Protein AF-A0A1G9T8F3-F1 (afdb_monomer)

InterPro domains:
  IPR029068 Glyoxalase/Bleomycin resistance protein/Dihydroxybiphenyl dioxygenase [G3DSA:3.10.180.10] (1-80)
  IPR041581 Glyoxalase-like domain, group 6 [PF18029] (6-76)

Solvent-accessible surface area (backbone atoms only — not comparable to full-atom values): 4850 Å² total; per-residue (Å²): 137,81,85,87,53,72,49,78,40,86,25,86,53,6,53,62,51,38,52,51,50,20,66,74,70,71,29,39,71,57,72,49,62,93,94,40,94,37,61,64,59,46,30,64,76,66,70,52,88,60,94,43,84,56,40,53,25,40,30,32,37,85,83,68,80,55,59,40,40,38,24,35,47,53,76,96,76,78,91,122

Structure (mmCIF, N/CA/C/O backbone):
data_AF-A0A1G9T8F3-F1
#
_entry.id   AF-A0A1G9T8F3-F1
#
loop_
_atom_site.group_PDB
_atom_site.id
_atom_site.type_symbol
_atom_site.label_atom_id
_atom_site.label_alt_id
_atom_site.label_comp_id
_atom_site.label_asym_id
_atom_site.label_entity_id
_atom_site.label_seq_id
_atom_site.pdbx_PDB_ins_code
_atom_site.Cartn_x
_atom_site.Cartn_y
_atom_site.Cartn_z
_atom_site.occupancy
_atom_site.B_iso_or_equiv
_atom_site.auth_seq_id
_atom_site.auth_comp_id
_atom_site.auth_asym_id
_atom_site.auth_atom_id
_atom_site.pdbx_PDB_model_num
ATOM 1 N N . MET A 1 1 ? -13.386 -2.402 21.347 1.00 52.47 1 MET A N 1
ATOM 2 C CA . MET A 1 1 ? -12.127 -2.309 20.581 1.00 52.47 1 MET A CA 1
ATOM 3 C C . MET A 1 1 ? -12.176 -3.390 19.525 1.00 52.47 1 MET A C 1
ATOM 5 O O . MET A 1 1 ? -12.406 -4.535 19.893 1.00 52.47 1 MET A O 1
ATOM 9 N N . ALA A 1 2 ? -12.071 -3.026 18.251 1.00 70.19 2 ALA A N 1
ATOM 10 C CA . ALA A 1 2 ? -11.874 -3.998 17.182 1.00 70.19 2 ALA A CA 1
ATOM 11 C C . ALA A 1 2 ? -10.368 -4.241 17.030 1.00 70.19 2 ALA A C 1
ATOM 13 O O . ALA A 1 2 ? -9.581 -3.318 17.237 1.00 70.19 2 ALA A O 1
ATOM 14 N N . THR A 1 3 ? -9.973 -5.471 16.722 1.00 80.25 3 THR A N 1
ATOM 15 C CA . THR A 1 3 ? -8.580 -5.786 16.402 1.00 80.25 3 THR A CA 1
ATOM 16 C C . THR A 1 3 ? -8.233 -5.141 15.069 1.00 80.25 3 THR A C 1
ATOM 18 O O . THR A 1 3 ? -8.896 -5.411 14.068 1.00 80.25 3 THR A O 1
ATOM 21 N N . GLU A 1 4 ? -7.209 -4.294 15.054 1.00 82.56 4 GLU A N 1
ATOM 22 C CA . GLU A 1 4 ? -6.668 -3.757 13.811 1.00 82.56 4 GLU A CA 1
ATOM 23 C C . GLU A 1 4 ? -5.903 -4.871 13.094 1.00 82.56 4 GLU A C 1
ATOM 25 O O . GLU A 1 4 ? -5.003 -5.491 13.666 1.00 82.56 4 GLU A O 1
ATOM 30 N N . ILE A 1 5 ? -6.306 -5.169 11.860 1.00 88.31 5 ILE A N 1
ATOM 31 C CA . ILE A 1 5 ? -5.681 -6.203 11.037 1.00 88.31 5 ILE A CA 1
ATOM 32 C C . ILE A 1 5 ? -5.137 -5.571 9.759 1.00 88.31 5 ILE A C 1
ATOM 34 O O . ILE A 1 5 ? -5.759 -4.689 9.164 1.00 88.31 5 ILE A O 1
ATOM 38 N N . GLN A 1 6 ? -3.980 -6.058 9.324 1.00 89.88 6 GLN A N 1
ATOM 39 C CA . GLN A 1 6 ? -3.419 -5.769 8.013 1.00 89.88 6 GLN A CA 1
ATOM 40 C C . GLN A 1 6 ? -3.355 -7.066 7.215 1.00 89.88 6 GLN A C 1
ATOM 42 O O . GLN A 1 6 ? -2.973 -8.108 7.748 1.00 89.88 6 GLN A O 1
ATOM 47 N N . ILE A 1 7 ? -3.699 -6.987 5.933 1.00 90.94 7 ILE A N 1
ATOM 48 C CA . ILE A 1 7 ? -3.609 -8.105 4.999 1.00 90.94 7 ILE A CA 1
ATOM 49 C C . ILE A 1 7 ? -2.482 -7.803 4.013 1.00 90.94 7 ILE A C 1
ATOM 51 O O . ILE A 1 7 ? -2.506 -6.774 3.340 1.00 90.94 7 ILE A O 1
ATOM 55 N N . SER A 1 8 ? -1.492 -8.691 3.939 1.00 90.81 8 SER A N 1
ATOM 56 C CA . SER A 1 8 ? -0.378 -8.578 2.995 1.00 90.81 8 SER A CA 1
ATOM 57 C C . SER A 1 8 ? -0.513 -9.614 1.879 1.00 90.81 8 SER A C 1
ATOM 59 O O . SER A 1 8 ? -0.860 -10.764 2.144 1.00 90.81 8 SER A O 1
ATOM 61 N N . PHE A 1 9 ? -0.226 -9.206 0.647 1.00 88.81 9 PHE A N 1
ATOM 62 C CA . PHE A 1 9 ? -0.297 -10.020 -0.561 1.00 88.81 9 PHE A CA 1
ATOM 63 C C . PHE A 1 9 ? 1.055 -10.066 -1.247 1.00 88.81 9 PHE A C 1
ATOM 65 O O . PHE A 1 9 ? 1.656 -9.024 -1.515 1.00 88.81 9 PHE A O 1
ATOM 72 N N . ASP A 1 10 ? 1.452 -11.271 -1.625 1.00 88.44 10 ASP A N 1
ATOM 73 C CA . ASP A 1 10 ? 2.567 -11.501 -2.527 1.00 88.44 10 ASP A CA 1
ATOM 74 C C . ASP A 1 10 ? 2.073 -11.353 -3.967 1.00 88.44 10 ASP A C 1
ATOM 76 O O . ASP A 1 10 ? 1.133 -12.025 -4.399 1.00 88.44 10 ASP A O 1
ATOM 80 N N . ALA A 1 11 ? 2.674 -10.420 -4.697 1.00 85.75 11 ALA A N 1
ATOM 81 C CA . ALA A 1 11 ? 2.239 -10.012 -6.020 1.00 85.75 11 ALA A CA 1
ATOM 82 C C . ALA A 1 11 ? 3.413 -10.005 -6.998 1.00 85.75 11 ALA A C 1
ATOM 84 O O . ALA A 1 11 ? 4.516 -9.604 -6.652 1.00 85.75 11 ALA A O 1
ATOM 85 N N . ASN A 1 12 ? 3.164 -10.377 -8.254 1.00 84.94 12 ASN A N 1
ATOM 86 C CA . ASN A 1 12 ? 4.133 -10.117 -9.323 1.00 84.94 12 ASN A CA 1
ATOM 87 C C . ASN A 1 12 ? 4.100 -8.627 -9.741 1.00 84.94 12 ASN A C 1
ATOM 89 O O . ASN A 1 12 ? 5.124 -7.975 -9.953 1.00 84.94 12 ASN A O 1
ATOM 93 N N . ASP A 1 13 ? 2.892 -8.055 -9.788 1.00 86.06 13 ASP A N 1
ATOM 94 C CA . ASP A 1 13 ? 2.638 -6.650 -10.123 1.00 86.06 13 ASP A CA 1
ATOM 95 C C . ASP A 1 13 ? 1.769 -5.986 -9.031 1.00 86.06 13 ASP A C 1
ATOM 97 O O . ASP A 1 13 ? 0.531 -6.028 -9.104 1.00 86.06 13 ASP A O 1
ATOM 101 N N . PRO A 1 14 ? 2.401 -5.433 -7.975 1.00 89.25 14 PRO A N 1
ATOM 102 C CA . PRO A 1 14 ? 1.696 -4.799 -6.863 1.00 89.25 14 PRO A CA 1
ATOM 103 C C . PRO A 1 14 ? 0.783 -3.629 -7.275 1.00 89.25 14 PRO A C 1
ATOM 105 O O . PRO A 1 14 ? -0.368 -3.622 -6.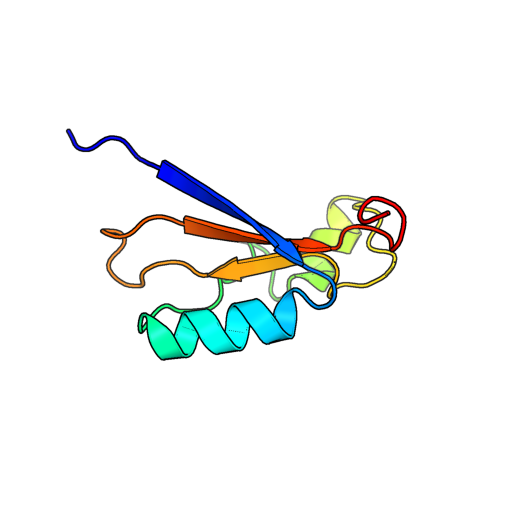825 1.00 89.25 14 PRO A O 1
ATOM 108 N N . PRO A 1 15 ? 1.191 -2.677 -8.145 1.00 87.94 15 PRO A N 1
ATOM 109 C CA . PRO A 1 15 ? 0.332 -1.563 -8.547 1.00 87.94 15 PRO A CA 1
ATOM 110 C C . PRO A 1 15 ? -0.946 -2.010 -9.257 1.00 87.94 15 PRO A C 1
ATOM 112 O O . PRO A 1 15 ? -2.020 -1.466 -8.981 1.00 87.94 15 PRO A O 1
ATOM 115 N N . LYS A 1 16 ? -0.874 -3.029 -10.129 1.00 90.06 16 LYS A N 1
ATOM 116 C CA . LYS A 1 16 ? -2.069 -3.562 -10.807 1.00 90.06 16 LYS A CA 1
ATOM 117 C C . LYS A 1 16 ? -3.057 -4.183 -9.828 1.00 90.06 16 LYS A C 1
ATOM 119 O O . LYS A 1 16 ? -4.255 -3.907 -9.917 1.00 90.06 16 LYS A O 1
ATOM 124 N N . LEU A 1 17 ? -2.573 -4.999 -8.890 1.00 91.25 17 LEU A N 1
ATOM 125 C CA . LEU A 1 17 ? -3.435 -5.607 -7.874 1.00 91.25 17 LEU A CA 1
ATOM 126 C C . LEU A 1 17 ? -4.026 -4.551 -6.939 1.00 91.25 17 LEU A C 1
ATOM 128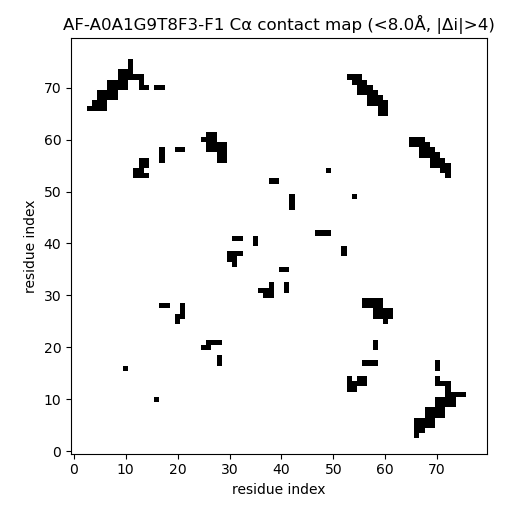 O O . LEU A 1 17 ? -5.226 -4.584 -6.676 1.00 91.25 17 LEU A O 1
ATOM 132 N N . ALA A 1 18 ? -3.232 -3.571 -6.511 1.00 91.19 18 ALA A N 1
ATOM 133 C CA . ALA A 1 18 ? -3.723 -2.465 -5.701 1.00 91.19 18 ALA A CA 1
ATOM 134 C C . ALA A 1 18 ? -4.820 -1.668 -6.418 1.00 91.19 18 ALA A C 1
ATOM 136 O O . ALA A 1 18 ? -5.838 -1.359 -5.806 1.00 91.19 18 ALA A O 1
ATOM 137 N N . GLY A 1 19 ? -4.657 -1.371 -7.711 1.00 92.00 19 GLY A N 1
ATOM 138 C CA . GLY A 1 19 ? -5.684 -0.697 -8.511 1.00 92.00 19 GLY A CA 1
ATOM 139 C C . GLY A 1 19 ? -6.985 -1.498 -8.605 1.00 92.00 19 GLY A C 1
ATOM 140 O O . GLY A 1 19 ? -8.067 -0.944 -8.404 1.00 92.00 19 GLY A O 1
ATOM 141 N N . PHE A 1 20 ? -6.885 -2.808 -8.840 1.00 93.00 20 PHE 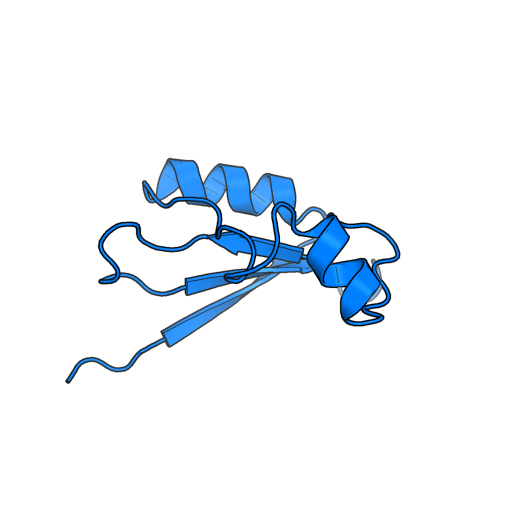A N 1
ATOM 142 C CA . PHE A 1 20 ? -8.045 -3.699 -8.866 1.00 93.00 20 PHE A CA 1
ATOM 143 C C . PHE A 1 20 ? -8.777 -3.725 -7.518 1.00 93.00 20 PHE A C 1
ATOM 145 O O . PHE A 1 20 ? -9.987 -3.511 -7.467 1.00 93.00 20 PHE A O 1
ATOM 152 N N . TRP A 1 21 ? -8.054 -3.945 -6.417 1.00 92.81 21 TRP A N 1
ATOM 153 C CA . TRP A 1 21 ? -8.653 -4.047 -5.086 1.00 92.81 21 TRP A CA 1
ATOM 154 C C . TRP A 1 21 ? -9.185 -2.709 -4.566 1.00 92.81 21 TRP A C 1
ATOM 156 O O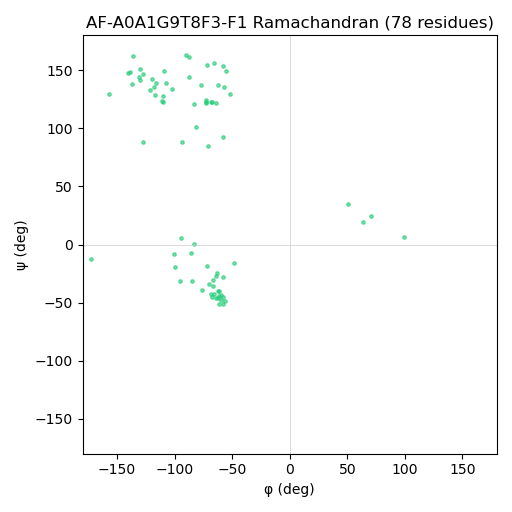 . TRP A 1 21 ? -10.229 -2.693 -3.916 1.00 92.81 21 TRP A O 1
ATOM 166 N N . ALA A 1 22 ? -8.534 -1.591 -4.904 1.00 92.81 22 ALA A N 1
ATOM 167 C CA . ALA A 1 22 ? -9.057 -0.252 -4.642 1.00 92.81 22 ALA A CA 1
ATOM 168 C C . ALA A 1 22 ? -10.448 -0.082 -5.266 1.00 92.81 22 ALA A C 1
ATOM 170 O O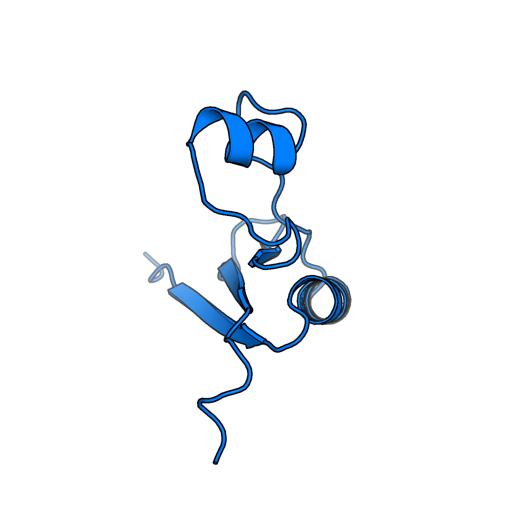 . ALA A 1 22 ? -11.397 0.301 -4.586 1.00 92.81 22 ALA A O 1
ATOM 171 N N . GLN A 1 23 ? -10.599 -0.448 -6.540 1.00 92.75 23 GLN A N 1
ATOM 172 C CA . GLN A 1 23 ? -11.886 -0.364 -7.230 1.00 92.75 23 GLN A CA 1
ATOM 173 C C . GLN A 1 23 ? -12.912 -1.367 -6.689 1.00 92.75 23 GLN A C 1
ATOM 175 O O . GLN A 1 23 ? -14.069 -1.005 -6.495 1.00 92.75 23 GLN A O 1
ATOM 180 N N . ALA A 1 24 ? -12.500 -2.608 -6.421 1.00 93.00 24 ALA A N 1
ATOM 181 C CA . ALA A 1 24 ? -13.397 -3.667 -5.961 1.00 93.00 24 ALA A CA 1
ATOM 182 C C . ALA A 1 24 ? -13.973 -3.400 -4.560 1.00 93.00 24 ALA A C 1
ATOM 184 O O . ALA A 1 24 ? -15.121 -3.751 -4.295 1.00 93.00 24 ALA A O 1
ATOM 185 N N . LEU A 1 25 ? -13.184 -2.790 -3.670 1.00 90.19 25 LEU A N 1
ATOM 186 C CA . LEU A 1 25 ? -13.570 -2.523 -2.280 1.00 90.19 25 LEU A CA 1
ATOM 187 C C . LEU A 1 25 ? -14.021 -1.075 -2.038 1.00 90.19 25 LEU A C 1
ATOM 189 O O . LEU A 1 25 ? -14.498 -0.769 -0.949 1.00 90.19 25 LEU A O 1
ATOM 193 N N . GLY A 1 26 ? -13.871 -0.182 -3.023 1.00 91.19 26 GLY A N 1
ATOM 194 C CA . GLY A 1 26 ? -14.083 1.259 -2.842 1.00 91.19 26 GLY A CA 1
ATOM 195 C C . GLY A 1 26 ? -13.002 1.923 -1.981 1.00 91.19 26 GLY A C 1
ATOM 196 O O . GLY A 1 26 ? -13.258 2.933 -1.331 1.00 91.19 26 GLY A O 1
ATOM 197 N N . TYR A 1 27 ? -11.810 1.330 -1.935 1.00 93.06 27 TYR A N 1
ATOM 198 C CA . TYR A 1 27 ? -10.678 1.804 -1.142 1.00 93.06 27 TYR A CA 1
ATOM 199 C C . TYR A 1 27 ? -9.825 2.768 -1.965 1.00 93.06 27 TYR A C 1
ATOM 201 O O . TYR A 1 27 ? -9.904 2.810 -3.194 1.00 93.06 27 TYR A O 1
ATOM 209 N N . VAL A 1 28 ? -8.974 3.535 -1.288 1.00 92.00 28 VAL A N 1
ATOM 210 C CA . VAL A 1 28 ? -8.059 4.483 -1.934 1.00 92.00 28 VAL A CA 1
ATOM 211 C C . VAL A 1 28 ? -6.624 3.992 -1.837 1.00 92.00 28 VAL A C 1
ATOM 213 O O . VAL A 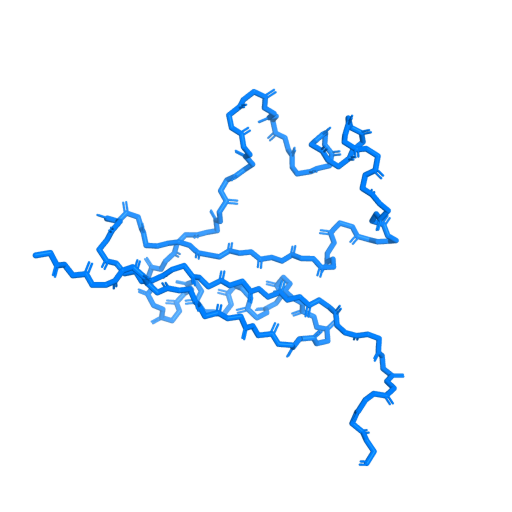1 28 ? -6.248 3.322 -0.873 1.00 92.00 28 VAL A O 1
ATOM 216 N N . GLN A 1 29 ? -5.801 4.332 -2.832 1.00 89.44 29 GLN A N 1
ATOM 217 C CA . GLN A 1 29 ? -4.365 4.097 -2.721 1.00 89.44 29 GLN A CA 1
ATOM 218 C C . GLN A 1 29 ? -3.794 4.896 -1.556 1.00 89.44 29 GLN A C 1
ATOM 220 O O . GLN A 1 29 ? -4.158 6.054 -1.340 1.00 89.44 29 GLN A O 1
ATOM 225 N N . GLN A 1 30 ? -2.911 4.256 -0.794 1.00 86.44 30 GLN A N 1
ATOM 226 C CA . GLN A 1 30 ? -2.309 4.876 0.369 1.00 86.44 30 GLN A CA 1
ATOM 227 C C . GLN A 1 30 ? -1.459 6.073 -0.086 1.00 86.44 30 GLN A C 1
ATOM 229 O O . GLN A 1 30 ? -0.528 5.892 -0.881 1.00 86.44 30 GLN A O 1
ATOM 234 N N . PRO A 1 31 ? -1.747 7.288 0.413 1.00 84.94 31 PRO A N 1
ATOM 235 C CA . PRO A 1 31 ? -0.916 8.439 0.113 1.00 84.94 31 PRO A CA 1
ATOM 236 C C . PRO A 1 31 ? 0.474 8.261 0.740 1.00 84.94 31 PRO A C 1
ATOM 238 O O . PRO A 1 31 ? 0.617 7.527 1.728 1.00 84.94 31 PRO A O 1
ATOM 241 N N . PRO A 1 32 ? 1.501 8.936 0.199 1.00 81.56 32 PRO A N 1
ATOM 242 C CA . PRO A 1 32 ? 2.817 8.939 0.815 1.00 81.56 32 PRO A CA 1
ATOM 243 C C . PRO A 1 32 ? 2.747 9.477 2.256 1.00 81.56 32 PRO A C 1
ATOM 245 O O . PRO A 1 32 ? 1.845 10.256 2.591 1.00 81.56 32 PRO A O 1
ATOM 248 N N . PRO A 1 33 ? 3.681 9.069 3.133 1.00 80.69 33 PRO A N 1
ATOM 249 C CA . PRO A 1 33 ? 3.700 9.525 4.516 1.00 80.69 33 PRO A CA 1
ATOM 250 C C . PRO A 1 33 ? 3.741 11.060 4.633 1.00 80.69 33 PRO A C 1
ATOM 252 O O . PRO A 1 33 ? 4.344 11.722 3.783 1.00 80.69 33 PRO A O 1
ATOM 255 N N . PRO A 1 34 ? 3.154 11.648 5.697 1.00 80.06 34 PRO A N 1
ATOM 256 C CA . PRO A 1 34 ? 3.166 13.093 5.903 1.00 80.06 34 PRO A CA 1
ATOM 257 C C . PRO A 1 34 ? 4.583 13.675 5.821 1.00 80.06 34 PRO A C 1
ATOM 259 O O . PRO A 1 34 ? 5.499 13.198 6.492 1.00 80.06 34 PRO A O 1
ATOM 262 N N . GLY A 1 35 ? 4.754 14.721 5.010 1.00 81.00 35 GLY A N 1
ATOM 263 C CA . GLY A 1 35 ? 6.055 15.356 4.767 1.00 81.00 35 GLY A CA 1
ATOM 264 C C . GLY A 1 35 ? 6.755 14.932 3.472 1.00 81.00 35 GLY A C 1
ATOM 265 O O . GLY A 1 35 ? 7.890 15.354 3.257 1.00 81.00 35 GLY A O 1
ATOM 266 N N . PHE A 1 36 ? 6.089 14.147 2.620 1.00 81.06 36 PHE A N 1
ATOM 267 C CA . PHE A 1 36 ? 6.556 13.761 1.286 1.00 81.06 36 PHE A CA 1
ATOM 268 C C . PHE A 1 36 ? 5.464 14.001 0.241 1.00 81.06 36 PHE A C 1
ATOM 270 O O . PHE A 1 36 ? 4.288 13.767 0.525 1.00 81.06 36 PHE A O 1
ATOM 277 N N . ALA A 1 37 ? 5.839 14.467 -0.954 1.00 79.94 37 ALA A N 1
ATOM 278 C CA . ALA A 1 37 ? 4.894 14.687 -2.048 1.00 79.94 37 ALA A CA 1
ATOM 279 C C . ALA A 1 37 ? 4.643 13.408 -2.859 1.00 79.94 37 ALA A C 1
ATOM 281 O O . ALA A 1 37 ? 3.532 13.199 -3.346 1.00 79.94 37 ALA A O 1
ATOM 282 N N . THR A 1 38 ? 5.646 12.531 -2.968 1.00 81.62 38 THR A N 1
ATOM 283 C CA . THR A 1 38 ? 5.536 11.239 -3.661 1.00 81.62 38 THR A CA 1
ATOM 284 C C . THR A 1 38 ? 6.187 10.109 -2.867 1.00 81.62 38 THR A C 1
ATOM 286 O O . THR A 1 38 ? 7.001 10.323 -1.963 1.00 81.62 38 THR A O 1
ATOM 289 N N . TRP A 1 39 ? 5.832 8.871 -3.216 1.00 79.44 39 TRP A N 1
ATOM 290 C CA . TRP A 1 39 ? 6.498 7.679 -2.687 1.00 79.44 39 TRP A CA 1
ATOM 291 C C . TRP A 1 39 ? 7.978 7.605 -3.101 1.00 79.44 39 TRP A C 1
ATOM 293 O O . TRP A 1 39 ? 8.790 7.072 -2.348 1.00 79.44 39 TRP A O 1
ATOM 303 N N . GLU A 1 40 ? 8.348 8.205 -4.236 1.00 78.88 40 GLU A N 1
ATOM 304 C CA . GLU A 1 40 ? 9.733 8.282 -4.719 1.00 78.88 40 GLU A CA 1
ATOM 305 C C . GLU A 1 40 ? 10.588 9.166 -3.800 1.00 78.88 40 GLU A C 1
ATOM 307 O O . GLU A 1 40 ? 11.681 8.777 -3.394 1.00 78.88 40 GLU A O 1
ATOM 312 N N . GLU A 1 41 ? 10.077 10.336 -3.400 1.00 80.75 41 GLU A N 1
ATOM 313 C CA . GLU A 1 41 ? 10.772 11.217 -2.453 1.00 80.75 41 GLU A CA 1
ATOM 314 C C . GLU A 1 41 ? 10.972 10.541 -1.091 1.00 80.75 41 GLU A C 1
ATOM 316 O O . GLU A 1 41 ? 12.033 10.667 -0.467 1.00 80.75 41 GLU A O 1
ATOM 321 N N . PHE A 1 42 ? 9.960 9.797 -0.632 1.00 80.38 42 PHE A N 1
ATOM 322 C CA . PHE A 1 42 ? 10.046 9.003 0.591 1.00 80.38 42 PHE A CA 1
ATOM 323 C C . PHE A 1 42 ? 11.124 7.922 0.485 1.00 80.38 42 PHE A C 1
ATOM 325 O O . PHE A 1 42 ? 11.947 7.787 1.393 1.00 80.38 42 PHE A O 1
ATOM 332 N N . ALA A 1 43 ? 11.156 7.190 -0.626 1.00 78.19 43 ALA A N 1
ATOM 333 C CA . ALA A 1 43 ? 12.140 6.151 -0.894 1.00 78.19 43 ALA A CA 1
ATOM 334 C C . ALA A 1 43 ? 13.578 6.678 -0.852 1.00 78.19 43 ALA A C 1
ATOM 336 O O . ALA A 1 43 ? 14.409 6.146 -0.110 1.00 78.19 43 ALA A O 1
ATOM 337 N N . VAL A 1 44 ? 13.847 7.761 -1.591 1.00 80.19 44 VAL A N 1
ATOM 338 C CA . VAL A 1 44 ? 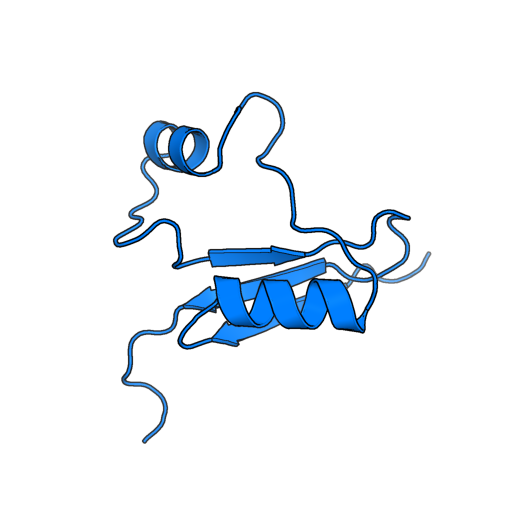15.176 8.383 -1.685 1.00 80.19 44 VAL A CA 1
ATOM 339 C C . VAL A 1 44 ? 15.658 8.838 -0.311 1.00 80.19 44 VAL A C 1
ATOM 341 O O . VAL A 1 44 ? 16.781 8.528 0.085 1.00 80.19 44 VAL A O 1
ATOM 344 N N . LYS A 1 45 ? 14.811 9.530 0.462 1.00 81.62 45 LYS A N 1
ATOM 345 C CA . LYS A 1 45 ? 15.207 10.041 1.784 1.00 81.62 45 LYS A CA 1
ATOM 346 C C . LYS A 1 45 ? 15.474 8.931 2.801 1.00 81.62 45 LYS A C 1
ATOM 348 O O . LYS A 1 45 ? 16.295 9.120 3.696 1.00 81.62 45 LYS A O 1
ATOM 353 N N . ASN A 1 46 ? 14.790 7.795 2.684 1.00 75.94 46 ASN A N 1
ATOM 354 C CA . ASN A 1 46 ? 14.932 6.677 3.615 1.00 75.94 46 ASN A CA 1
ATOM 355 C C . ASN A 1 46 ? 15.941 5.615 3.145 1.00 75.94 46 ASN A C 1
ATOM 357 O O . ASN A 1 46 ? 16.087 4.600 3.820 1.00 75.94 46 ASN A O 1
ATOM 361 N N . ASN A 1 47 ? 16.656 5.846 2.033 1.00 71.00 47 ASN A N 1
ATOM 362 C CA . ASN A 1 47 ? 17.577 4.878 1.421 1.00 71.00 47 ASN A CA 1
ATOM 363 C C . ASN A 1 47 ? 16.932 3.496 1.217 1.00 71.00 47 ASN A C 1
ATOM 365 O O . ASN A 1 47 ? 17.590 2.469 1.379 1.00 71.00 47 ASN A O 1
ATOM 369 N N . ILE A 1 48 ? 15.632 3.464 0.909 1.00 68.00 48 ILE A N 1
ATOM 370 C CA . ILE A 1 48 ? 14.937 2.208 0.636 1.00 68.00 48 ILE A CA 1
ATOM 371 C C . ILE A 1 48 ? 15.417 1.744 -0.741 1.00 68.00 48 ILE A C 1
ATOM 373 O O . ILE A 1 48 ? 15.256 2.505 -1.700 1.00 68.00 48 ILE A O 1
ATOM 377 N N . PRO A 1 49 ? 16.011 0.541 -0.861 1.00 59.97 49 PRO A N 1
ATOM 378 C CA . PRO A 1 49 ? 16.382 -0.022 -2.148 1.00 59.97 49 PRO A CA 1
ATOM 379 C C . PRO A 1 49 ? 15.095 -0.416 -2.870 1.00 59.97 49 PRO A C 1
ATOM 381 O O . PRO A 1 49 ? 14.597 -1.530 -2.757 1.00 59.97 49 PRO A O 1
ATOM 384 N N . PHE A 1 50 ? 14.512 0.558 -3.548 1.00 57.34 50 PHE A N 1
ATOM 385 C CA . PHE A 1 50 ? 13.541 0.326 -4.589 1.00 57.34 50 PHE A CA 1
ATOM 386 C C . PHE A 1 50 ? 14.344 0.005 -5.844 1.00 57.34 50 PHE A C 1
ATOM 388 O O . PHE A 1 50 ? 14.868 0.918 -6.478 1.00 57.34 50 PHE A O 1
ATOM 395 N N . ASP A 1 51 ? 14.462 -1.272 -6.208 1.00 57.34 51 ASP A N 1
ATOM 396 C CA . ASP A 1 51 ? 14.850 -1.587 -7.589 1.00 57.34 51 ASP A CA 1
ATOM 397 C C . ASP A 1 51 ? 13.760 -1.069 -8.556 1.00 57.34 51 ASP A C 1
ATOM 399 O O . ASP A 1 51 ? 14.053 -0.717 -9.699 1.00 57.34 51 ASP A O 1
ATOM 403 N N . SER A 1 52 ? 12.512 -0.906 -8.087 1.00 59.72 52 SER A N 1
ATOM 404 C CA . SER A 1 52 ? 11.449 -0.179 -8.788 1.00 59.72 52 SER A CA 1
ATOM 405 C C . SER A 1 52 ? 10.378 0.322 -7.819 1.00 59.72 52 SER A C 1
ATOM 407 O O . SER A 1 52 ? 9.834 -0.489 -7.089 1.00 59.72 52 SER A O 1
ATOM 409 N N . VAL A 1 53 ? 9.983 1.606 -7.854 1.00 62.78 53 VAL A N 1
ATOM 410 C CA . VAL A 1 53 ? 8.873 2.187 -7.041 1.00 62.78 53 VAL A CA 1
ATOM 411 C C . VAL A 1 53 ? 7.556 1.389 -7.063 1.00 62.78 53 VAL A C 1
ATOM 413 O O . VAL A 1 53 ? 6.718 1.549 -6.179 1.00 62.78 53 VAL A O 1
ATOM 416 N N . ASP A 1 54 ? 7.416 0.484 -8.026 1.00 70.69 54 ASP A N 1
ATOM 417 C CA . ASP A 1 54 ? 6.312 -0.453 -8.191 1.00 70.69 54 ASP A CA 1
ATOM 418 C C . ASP A 1 54 ? 6.440 -1.742 -7.352 1.00 70.69 54 ASP A C 1
ATOM 420 O O . ASP A 1 54 ? 5.579 -2.616 -7.432 1.00 70.69 54 ASP A O 1
ATOM 424 N N . ASP A 1 55 ? 7.496 -1.909 -6.553 1.00 77.19 55 ASP A N 1
ATOM 425 C CA . ASP A 1 55 ? 7.706 -3.107 -5.727 1.00 77.19 55 ASP A CA 1
ATOM 426 C C . ASP A 1 55 ? 6.734 -3.177 -4.543 1.00 77.19 55 ASP A C 1
ATOM 428 O O . ASP A 1 55 ? 6.507 -4.248 -3.981 1.00 77.19 55 ASP A O 1
ATOM 432 N N . TYR A 1 56 ? 6.123 -2.052 -4.172 1.00 82.56 56 TYR A N 1
ATOM 433 C CA . TYR A 1 56 ? 5.131 -1.996 -3.109 1.00 82.56 56 TYR A CA 1
ATOM 434 C C . TYR A 1 56 ? 3.955 -1.121 -3.512 1.00 82.56 56 TYR A C 1
ATOM 436 O O . TYR A 1 56 ? 4.117 -0.022 -4.030 1.00 82.56 56 TYR A O 1
ATOM 444 N N . ALA A 1 57 ? 2.753 -1.584 -3.193 1.00 88.38 57 ALA A N 1
ATOM 445 C CA . ALA A 1 57 ? 1.545 -0.783 -3.290 1.00 88.38 57 ALA A CA 1
ATOM 446 C C . ALA A 1 57 ? 0.661 -1.056 -2.076 1.00 88.38 57 ALA A C 1
ATOM 448 O O . ALA A 1 57 ? 0.656 -2.158 -1.534 1.00 88.38 57 ALA A O 1
ATOM 449 N N . ALA A 1 58 ? -0.095 -0.066 -1.622 1.00 90.62 58 ALA A N 1
ATOM 450 C CA . ALA A 1 58 ? -0.993 -0.238 -0.489 1.00 90.62 58 ALA A CA 1
ATOM 451 C C . ALA A 1 58 ? -2.304 0.498 -0.728 1.00 90.62 58 ALA A C 1
ATOM 453 O O . ALA A 1 58 ? -2.326 1.549 -1.370 1.00 90.62 58 ALA A O 1
ATOM 454 N N . ILE A 1 59 ? -3.389 -0.050 -0.189 1.00 93.38 59 ILE A N 1
ATOM 455 C CA . ILE A 1 59 ? -4.706 0.585 -0.196 1.00 93.38 59 ILE A CA 1
ATOM 456 C C . ILE A 1 59 ? -5.265 0.622 1.223 1.00 93.38 59 ILE A C 1
ATOM 458 O O . ILE A 1 59 ? -5.010 -0.269 2.042 1.00 93.38 59 ILE A O 1
ATOM 462 N N . ILE A 1 60 ? -6.015 1.677 1.507 1.00 92.25 60 ILE A N 1
ATOM 463 C CA . ILE A 1 60 ? -6.647 1.919 2.799 1.00 92.25 60 ILE A CA 1
ATOM 464 C C . ILE A 1 60 ? -8.120 2.252 2.597 1.00 92.25 60 ILE A C 1
ATOM 466 O O . ILE A 1 60 ? -8.513 2.814 1.570 1.00 92.25 60 ILE A O 1
ATOM 470 N N . ASP A 1 61 ? -8.927 1.910 3.595 1.00 89.81 61 ASP A N 1
ATOM 471 C CA . ASP A 1 61 ? -10.304 2.374 3.663 1.00 89.81 61 ASP A CA 1
ATOM 472 C C . ASP A 1 61 ? -10.307 3.895 3.908 1.00 89.81 61 ASP A C 1
ATOM 474 O O . ASP A 1 61 ? -9.724 4.333 4.907 1.00 89.81 61 ASP A O 1
ATOM 478 N N . PRO A 1 62 ? -10.940 4.713 3.046 1.00 87.19 62 PRO A N 1
ATOM 479 C CA . PRO A 1 62 ? -11.069 6.152 3.281 1.00 87.19 62 PRO A CA 1
ATOM 480 C C . PRO A 1 62 ? -11.772 6.488 4.605 1.00 87.19 62 PRO A C 1
ATOM 482 O O . PRO A 1 62 ? -11.479 7.524 5.200 1.00 87.19 62 PRO A O 1
ATOM 485 N N . ASP A 1 63 ? -12.655 5.612 5.089 1.00 85.56 63 ASP A N 1
ATOM 486 C CA . ASP A 1 63 ? -13.366 5.781 6.358 1.00 85.56 63 ASP A CA 1
ATOM 487 C C . ASP A 1 63 ? -12.567 5.270 7.572 1.00 85.56 63 ASP A C 1
ATOM 489 O O . ASP A 1 63 ? -13.004 5.447 8.713 1.00 85.56 63 ASP A O 1
ATOM 493 N N . GLY A 1 64 ? -11.425 4.607 7.349 1.00 81.38 64 GLY A N 1
ATOM 494 C CA . GLY A 1 64 ? -10.573 4.044 8.401 1.00 81.38 64 GLY A CA 1
ATOM 495 C C . GLY A 1 64 ? -11.221 2.926 9.228 1.00 81.38 64 GLY A C 1
ATOM 496 O O . GLY A 1 64 ? -10.782 2.663 10.347 1.00 81.38 64 GLY A O 1
ATOM 497 N N . LYS A 1 65 ? -12.283 2.286 8.723 1.00 82.94 65 LYS A N 1
ATOM 498 C CA . LYS A 1 65 ? -12.999 1.193 9.408 1.00 82.94 65 LYS A CA 1
ATOM 499 C C . LYS A 1 65 ? -12.496 -0.177 8.959 1.00 82.94 65 LYS A C 1
ATOM 501 O O . LYS A 1 65 ? -12.562 -1.142 9.719 1.00 82.94 65 LYS A O 1
ATOM 506 N N . GLY A 1 66 ? -12.057 -0.258 7.710 1.00 84.38 66 GLY A N 1
ATOM 507 C CA . GLY A 1 66 ? -11.546 -1.449 7.062 1.00 84.38 66 GLY A CA 1
ATOM 508 C C . GLY A 1 66 ? -10.048 -1.673 7.271 1.00 84.38 66 GLY A C 1
ATOM 509 O O . GLY A 1 66 ? -9.313 -0.751 7.630 1.00 84.38 66 GLY A O 1
ATOM 510 N N . PRO A 1 67 ? -9.576 -2.907 7.042 1.00 89.88 67 PRO A N 1
ATOM 511 C CA . PRO A 1 67 ? -8.174 -3.245 7.208 1.00 89.88 67 PRO A CA 1
ATOM 512 C C . PRO A 1 67 ? -7.302 -2.635 6.113 1.00 89.88 67 PRO A C 1
ATOM 514 O O . PRO A 1 67 ? -7.748 -2.403 4.990 1.00 89.88 67 PRO A O 1
ATOM 517 N N . ARG A 1 68 ? -6.022 -2.421 6.421 1.00 91.19 68 ARG A N 1
ATOM 518 C CA . ARG A 1 68 ? -5.028 -2.011 5.423 1.00 91.19 68 ARG A CA 1
ATOM 519 C C . ARG A 1 68 ? -4.619 -3.209 4.571 1.00 91.19 68 ARG A C 1
ATOM 521 O O . ARG A 1 68 ? -4.334 -4.280 5.107 1.00 91.19 68 ARG A O 1
ATOM 528 N N . PHE A 1 69 ? -4.513 -3.003 3.263 1.00 92.12 69 PHE A N 1
ATOM 529 C CA . PHE A 1 69 ? -4.004 -4.005 2.330 1.00 92.12 69 PHE A CA 1
ATOM 530 C C . PHE A 1 69 ? -2.638 -3.555 1.816 1.00 92.12 69 PHE A C 1
ATOM 532 O O . PHE A 1 69 ? -2.490 -2.428 1.341 1.00 92.12 69 PHE A O 1
ATOM 539 N N . LEU A 1 70 ? -1.647 -4.435 1.918 1.00 91.19 70 LEU A N 1
ATOM 540 C CA . LEU A 1 70 ? -0.286 -4.226 1.435 1.00 91.19 70 LEU A CA 1
ATOM 541 C C . LEU A 1 70 ? 0.025 -5.252 0.346 1.00 91.19 70 LEU A C 1
ATOM 543 O O . LEU A 1 70 ? -0.140 -6.445 0.560 1.00 91.19 70 LEU A O 1
ATOM 547 N N . PHE A 1 71 ? 0.510 -4.800 -0.798 1.00 91.06 71 PHE A N 1
ATOM 548 C CA . PHE A 1 71 ? 0.970 -5.630 -1.902 1.00 91.06 71 PHE A CA 1
ATOM 549 C C . PHE A 1 71 ? 2.484 -5.481 -1.993 1.00 91.06 71 PHE A C 1
ATOM 551 O O . PHE A 1 71 ? 2.979 -4.360 -2.110 1.00 91.06 71 PHE A O 1
ATOM 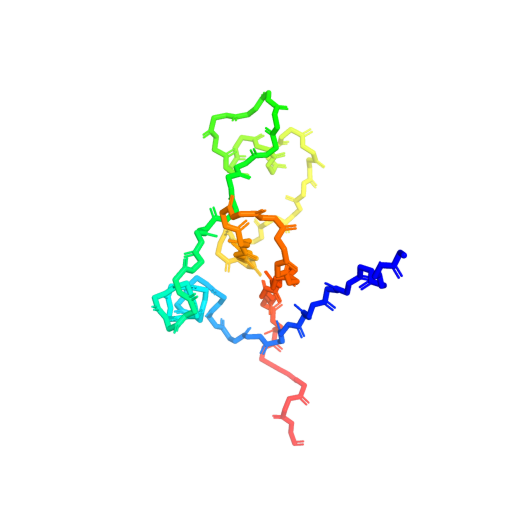558 N N . GLN A 1 72 ? 3.203 -6.596 -1.914 1.00 88.62 72 GLN A N 1
ATOM 559 C CA . GLN A 1 72 ? 4.659 -6.641 -2.000 1.00 88.62 72 GLN A CA 1
ATOM 560 C C . GLN A 1 72 ? 5.080 -7.465 -3.210 1.00 88.62 72 GLN A C 1
ATOM 562 O O . GLN A 1 72 ? 4.528 -8.542 -3.461 1.00 88.62 72 GLN A O 1
ATOM 567 N N . ARG A 1 73 ? 6.052 -6.953 -3.969 1.00 86.06 73 ARG A N 1
ATOM 568 C CA . ARG A 1 73 ? 6.655 -7.698 -5.061 1.00 86.06 73 ARG A CA 1
ATOM 569 C C . ARG A 1 73 ? 7.537 -8.785 -4.478 1.00 86.06 73 ARG A C 1
ATOM 571 O O . ARG A 1 73 ? 8.456 -8.515 -3.709 1.00 86.06 73 ARG A O 1
ATOM 578 N N . VAL A 1 74 ? 7.270 -10.016 -4.884 1.00 78.38 74 VAL A N 1
ATOM 579 C CA . VAL A 1 74 ? 8.158 -11.149 -4.628 1.00 78.38 74 VAL A CA 1
ATOM 580 C C . VAL A 1 74 ? 8.940 -11.460 -5.901 1.00 78.38 74 VAL A C 1
ATOM 582 O O . VAL A 1 74 ? 8.337 -11.520 -6.973 1.00 78.38 74 VAL A O 1
ATOM 585 N N . PRO A 1 75 ? 10.267 -11.660 -5.815 1.00 66.19 75 PRO A N 1
ATOM 586 C CA . PRO A 1 75 ? 11.053 -12.124 -6.949 1.00 66.19 75 PRO A CA 1
ATOM 587 C C . PRO A 1 75 ? 10.500 -13.457 -7.464 1.00 66.19 75 PRO A C 1
ATOM 589 O O . PRO A 1 75 ? 10.215 -14.352 -6.661 1.00 66.19 75 PRO A O 1
ATOM 592 N N . ASP A 1 76 ? 10.379 -13.598 -8.786 1.00 60.78 76 ASP A N 1
ATOM 593 C CA . ASP A 1 76 ? 9.996 -14.849 -9.448 1.00 60.78 76 ASP A CA 1
ATOM 594 C C . ASP A 1 76 ? 10.994 -15.962 -9.072 1.00 60.78 76 ASP A C 1
ATOM 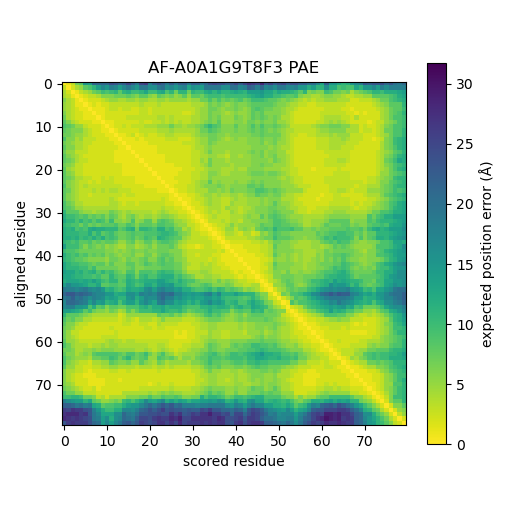596 O O . ASP A 1 76 ? 12.060 -16.125 -9.666 1.00 60.78 76 ASP A O 1
ATOM 600 N N . GLY A 1 77 ? 10.668 -16.712 -8.022 1.00 54.97 77 GLY A N 1
ATOM 601 C CA . GLY A 1 77 ? 11.509 -17.787 -7.498 1.00 54.97 77 GLY A CA 1
ATOM 602 C C . GLY A 1 77 ? 10.870 -18.640 -6.401 1.00 54.97 77 GLY A C 1
ATOM 603 O O . GLY A 1 77 ? 11.405 -19.703 -6.091 1.00 54.97 77 GLY A O 1
ATOM 604 N N . SER A 1 78 ? 9.736 -18.224 -5.823 1.00 50.47 78 SER A N 1
ATOM 605 C CA . SER A 1 78 ? 9.080 -18.939 -4.715 1.00 50.47 78 SER A CA 1
ATOM 606 C C . SER A 1 78 ? 7.901 -19.830 -5.125 1.00 50.47 78 SER A C 1
ATOM 608 O O . SER A 1 78 ? 7.568 -20.748 -4.381 1.00 50.47 78 SER A O 1
ATOM 610 N N . CYS A 1 79 ? 7.294 -19.626 -6.299 1.00 41.34 79 CYS A N 1
ATOM 611 C CA . CYS A 1 79 ? 6.305 -20.560 -6.846 1.00 41.34 79 CYS A CA 1
ATOM 612 C C . CYS A 1 79 ? 6.996 -21.565 -7.772 1.00 41.34 79 CYS A C 1
ATOM 614 O O . CYS A 1 79 ? 7.108 -21.342 -8.978 1.00 41.34 79 CYS A O 1
ATOM 616 N N . ARG A 1 80 ? 7.471 -22.668 -7.190 1.00 39.50 80 ARG A N 1
ATOM 617 C CA . ARG A 1 80 ? 7.825 -23.887 -7.918 1.00 39.50 80 ARG A CA 1
ATOM 618 C C . ARG A 1 80 ? 6.948 -25.035 -7.451 1.00 39.50 80 ARG A C 1
ATOM 620 O O . ARG A 1 80 ? 6.701 -25.102 -6.228 1.00 39.50 80 ARG A O 1
#

Foldseek 3Di:
DDDADEAEAADQFAVVVLVVVCVVVVWAKDQPPPPDRHPVRVCVVVVPPPPDSRQKTKTAHPVNPDHIYIYGYDPPPPPD

Sequence (80 aa):
MATEIQISFDANDPPKLAGFWAQALGYVQQPPPPGFATWEEFAVKNNIPFDSVDDYAAIIDPDGKGPRFLFQRVPDGSCR

Nearest PDB structures (foldseek):
  3vcx-assembly1_A  TM=7.277E-01  e=2.034E-01  Rhodopseudomonas palustris CGA009
  3vcx-assembly1_B  TM=6.886E-01  e=3.496E-01  Rhodopseudomonas palustris CGA009
  4hc5-assembly2_C  TM=3.229E-01  e=2.329E-01  Sphaerobacter thermophilus DSM 20745
  5j6q-assembly1_A  TM=3.558E-01  e=3.048E+00  Clostridioides difficile 630

pLDDT: mean 80.98, std 12.62, range [39.5, 93.38]

Mean predicted aligned error: 6.94 Å

Radius of gyration: 13.6 Å; Cα contacts (8 Å, |Δi|>4): 117; chains: 1; bounding box: 32×39×31 Å

Organism: NCBI:txid128104

Secondary structure (DSSP, 8-state):
-PPP-EEEEEESSHHHHHHHHHHHHT-EEPPPPTT-SSHHHHHHHTT---S-GGGEEEEE-TTS-SPEEEEEEPPTTS--